Protein AF-A0A1X7SVY3-F1 (afdb_monomer_lite)

Foldseek 3Di:
DLLVLLVCCLPPPVVSNVVSLVVLLVCLVVPVVVCQVSLLVQLPDPDPSSNVSSVVSLVSSCVPPVVVNVVSNVVVVVVVCVVADLVNLVVVLVVVLCCCCVPVVNNVVSCVSCVVSVVVPVVPDDDPSRVVVND

Organism: Amphimedon queenslandica (NCBI:txid400682)

Radius of gyration: 19.11 Å; chains: 1; bounding box: 43×33×43 Å

Structure (mmCIF, N/CA/C/O backbone):
data_AF-A0A1X7SVY3-F1
#
_entry.id   AF-A0A1X7SVY3-F1
#
loop_
_atom_site.group_PDB
_atom_site.id
_atom_site.type_symbol
_atom_site.label_atom_id
_atom_site.label_alt_id
_atom_site.label_comp_id
_atom_site.label_asym_id
_atom_site.label_entity_id
_atom_site.label_seq_id
_atom_site.pdbx_PDB_ins_code
_atom_site.Cartn_x
_atom_site.Cartn_y
_atom_site.Cartn_z
_atom_site.occupancy
_atom_site.B_iso_or_equiv
_atom_site.auth_seq_id
_atom_site.auth_comp_id
_atom_site.auth_asym_id
_atom_site.auth_atom_id
_atom_site.pdbx_PDB_model_num
ATOM 1 N N . VAL A 1 1 ? -18.417 7.840 4.989 1.00 89.75 1 VAL A N 1
ATOM 2 C CA . VAL A 1 1 ? -17.518 8.374 6.042 1.00 89.75 1 VAL A CA 1
ATOM 3 C C . VAL A 1 1 ? -16.290 7.501 6.315 1.00 89.75 1 VAL A C 1
ATOM 5 O O . VAL A 1 1 ? -15.288 8.034 6.771 1.00 89.75 1 VAL A O 1
ATOM 8 N N . ILE A 1 2 ? -16.313 6.195 6.000 1.00 94.50 2 ILE A N 1
ATOM 9 C CA . ILE A 1 2 ? -15.132 5.312 6.113 1.00 94.50 2 ILE A CA 1
ATOM 10 C C . ILE A 1 2 ? -13.890 5.879 5.395 1.00 94.50 2 ILE A C 1
ATOM 12 O O . ILE A 1 2 ? -12.840 5.932 6.034 1.00 94.50 2 ILE A O 1
ATOM 16 N N . PRO A 1 3 ? -13.973 6.395 4.146 1.00 95.19 3 PRO A N 1
ATOM 17 C CA . PRO A 1 3 ? -12.802 6.975 3.481 1.00 95.19 3 PRO A CA 1
ATOM 18 C C . PRO A 1 3 ? -12.150 8.112 4.279 1.00 95.19 3 PRO A C 1
ATOM 20 O O . PRO A 1 3 ? -10.928 8.203 4.356 1.00 95.19 3 PRO A O 1
ATOM 23 N N . GLN A 1 4 ? -12.959 8.953 4.928 1.00 95.75 4 GLN A N 1
ATOM 24 C CA . GLN A 1 4 ? -12.491 10.074 5.741 1.00 95.75 4 GLN A CA 1
ATOM 25 C C . GLN A 1 4 ? -11.786 9.612 7.027 1.00 95.75 4 GLN A C 1
ATOM 27 O O . GLN A 1 4 ? -10.807 10.234 7.434 1.00 95.75 4 GLN A O 1
ATOM 32 N N . LEU A 1 5 ? -12.249 8.521 7.647 1.00 96.62 5 LEU A N 1
ATOM 33 C CA . LEU A 1 5 ? -11.591 7.916 8.812 1.00 96.62 5 LEU A CA 1
ATOM 34 C C . LEU A 1 5 ? -10.250 7.284 8.420 1.00 96.62 5 LEU A C 1
ATOM 36 O O . LEU A 1 5 ? -9.228 7.557 9.044 1.00 96.62 5 LEU A O 1
ATOM 40 N N . ILE A 1 6 ? -10.233 6.515 7.329 1.00 96.50 6 ILE A N 1
ATOM 41 C CA . ILE A 1 6 ? -9.024 5.874 6.796 1.00 96.50 6 ILE A CA 1
ATOM 42 C C . ILE A 1 6 ? -7.987 6.919 6.360 1.00 96.50 6 ILE A C 1
ATOM 44 O O . ILE A 1 6 ? -6.787 6.719 6.539 1.00 96.50 6 ILE A O 1
ATOM 48 N N . ALA A 1 7 ? -8.407 8.075 5.842 1.00 95.62 7 ALA A N 1
ATOM 49 C CA . ALA A 1 7 ? -7.508 9.190 5.527 1.00 95.62 7 ALA A CA 1
ATOM 50 C C . ALA A 1 7 ? -6.823 9.807 6.764 1.00 95.62 7 ALA A C 1
ATOM 52 O O . ALA A 1 7 ? -5.873 10.569 6.624 1.00 95.62 7 ALA A O 1
ATOM 53 N N . ARG A 1 8 ? -7.307 9.509 7.975 1.00 96.06 8 ARG A N 1
ATOM 54 C CA . ARG A 1 8 ? -6.783 10.028 9.247 1.00 96.06 8 ARG A CA 1
ATOM 55 C C . ARG A 1 8 ? -6.206 8.934 10.152 1.00 96.06 8 ARG A C 1
ATOM 57 O O . ARG A 1 8 ? -5.879 9.224 11.301 1.00 96.06 8 ARG A O 1
ATOM 64 N N . ILE A 1 9 ? -6.063 7.710 9.642 1.00 96.31 9 ILE A N 1
ATOM 65 C CA . ILE A 1 9 ? -5.568 6.544 10.389 1.00 96.31 9 ILE A CA 1
ATOM 66 C C . 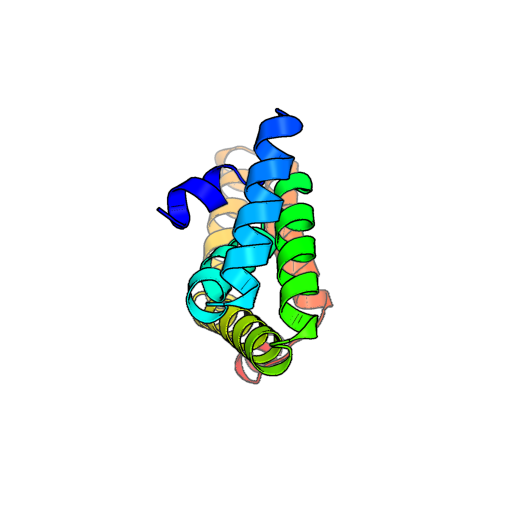ILE A 1 9 ? -4.148 6.748 10.945 1.00 96.31 9 ILE A C 1
ATOM 68 O O . ILE A 1 9 ? -3.800 6.200 11.984 1.00 96.31 9 ILE A O 1
ATOM 72 N N . ASP A 1 10 ? -3.357 7.595 10.291 1.00 96.31 10 ASP A N 1
ATOM 73 C CA . ASP A 1 10 ? -1.990 7.984 10.632 1.00 96.31 10 ASP A CA 1
ATOM 74 C C . ASP A 1 10 ? -1.909 9.396 11.236 1.00 96.31 10 ASP A C 1
ATOM 76 O O . ASP A 1 10 ? -0.899 10.089 11.119 1.00 96.31 10 ASP A O 1
ATOM 80 N N . SER A 1 11 ? -2.983 9.859 11.889 1.00 96.19 11 SER A N 1
ATOM 81 C CA . SER A 1 11 ? -2.996 11.177 12.528 1.00 96.19 11 SER A CA 1
ATOM 82 C C . SER A 1 11 ? -1.851 11.329 13.546 1.00 96.19 11 SER A C 1
ATOM 84 O O . SER A 1 11 ? -1.728 10.499 14.450 1.00 96.19 11 SER A O 1
ATOM 86 N N . PRO A 1 12 ? -1.075 12.434 13.511 1.00 95.44 12 PRO A N 1
ATOM 87 C CA . PRO A 1 12 ? -0.021 12.687 14.499 1.00 95.44 12 PRO A CA 1
ATOM 88 C C . PRO A 1 12 ? -0.586 13.003 15.895 1.00 95.44 12 PRO A C 1
ATOM 90 O O . PRO A 1 12 ? 0.128 12.973 16.898 1.00 95.44 12 PRO A O 1
ATOM 93 N N . ARG A 1 13 ? -1.886 13.317 15.989 1.00 96.88 13 ARG A N 1
ATOM 94 C CA . ARG A 1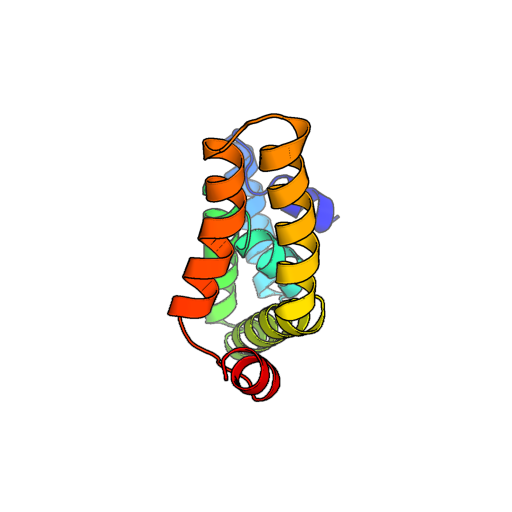 13 ? -2.567 13.589 17.258 1.00 96.88 13 ARG A CA 1
ATOM 95 C C . ARG A 1 13 ? -2.974 12.268 17.904 1.00 96.88 13 ARG A C 1
ATOM 97 O O . ARG A 1 13 ? -3.984 11.682 17.524 1.00 96.88 13 ARG A O 1
ATOM 104 N N . ARG A 1 14 ? -2.232 11.840 18.931 1.00 94.25 14 ARG A N 1
ATOM 105 C CA . ARG A 1 14 ? -2.416 10.537 19.604 1.00 94.25 14 ARG A CA 1
ATOM 106 C C . ARG A 1 14 ? -3.856 10.241 20.030 1.00 94.25 14 ARG A C 1
ATOM 108 O O . ARG A 1 14 ? -4.337 9.149 19.770 1.00 94.25 14 ARG A O 1
ATOM 115 N N . LEU A 1 15 ? -4.555 11.205 20.637 1.00 96.25 15 LEU A N 1
ATOM 116 C CA . LEU A 1 15 ? -5.950 11.016 21.066 1.00 96.25 15 LEU A CA 1
ATOM 117 C C . LEU A 1 15 ? -6.900 10.775 19.885 1.00 96.25 15 LEU A C 1
ATOM 119 O O . LEU A 1 15 ? -7.787 9.934 19.972 1.00 96.25 15 LEU A O 1
ATOM 123 N N . VAL A 1 16 ? -6.688 11.486 18.774 1.00 96.12 16 VAL A N 1
ATOM 124 C CA . VAL A 1 16 ? -7.491 11.327 17.554 1.00 96.12 16 VAL A CA 1
ATOM 125 C C . VAL A 1 16 ? -7.203 9.976 16.910 1.00 96.12 16 VAL A C 1
ATOM 127 O O . VAL A 1 16 ? -8.133 9.251 16.587 1.00 96.12 16 VAL A O 1
ATOM 130 N N . SER A 1 17 ? -5.922 9.629 16.764 1.00 94.88 17 SER A N 1
ATOM 131 C CA . SER A 1 17 ? -5.494 8.348 16.197 1.00 94.88 17 SER A CA 1
ATOM 132 C C . SER A 1 17 ? -6.058 7.167 16.993 1.00 94.88 17 SER A C 1
ATOM 134 O O . SER A 1 17 ? -6.711 6.303 16.419 1.00 94.88 17 SER A O 1
ATOM 136 N N . LYS A 1 18 ? -5.946 7.208 18.329 1.00 96.62 18 LYS A N 1
ATOM 137 C CA . LYS A 1 18 ? -6.499 6.184 19.223 1.00 96.62 18 LYS A CA 1
ATOM 138 C C . LYS A 1 18 ? -8.006 5.994 19.027 1.00 96.62 18 LYS A C 1
ATOM 140 O O . LYS A 1 18 ? -8.446 4.870 18.819 1.00 96.62 18 LYS A O 1
ATOM 145 N N . LEU A 1 19 ? -8.782 7.082 19.029 1.00 97.62 19 LEU A N 1
ATOM 146 C CA . LEU A 1 19 ? -10.234 7.007 18.836 1.00 97.62 19 LEU A CA 1
ATOM 147 C C . LEU A 1 19 ? -10.606 6.470 17.445 1.00 97.62 19 LEU A C 1
ATOM 149 O O . LEU A 1 19 ? -11.559 5.708 17.310 1.00 97.62 19 LEU A O 1
ATOM 153 N N . ILE A 1 20 ? -9.854 6.848 16.406 1.00 97.62 20 ILE A N 1
ATOM 154 C CA . ILE A 1 20 ? -10.055 6.324 15.049 1.00 97.62 20 ILE A CA 1
ATOM 155 C C . ILE A 1 20 ? -9.773 4.822 15.009 1.00 97.62 20 ILE A C 1
ATOM 157 O O . ILE A 1 20 ? -10.554 4.083 14.417 1.00 97.62 20 ILE A O 1
ATOM 161 N N . HIS A 1 21 ? -8.683 4.361 15.625 1.00 97.62 21 HIS A N 1
ATOM 162 C CA . HIS A 1 21 ? -8.334 2.939 15.662 1.00 97.62 21 HIS A CA 1
ATOM 163 C C . HIS A 1 21 ? -9.373 2.121 16.427 1.00 97.62 21 HIS A C 1
ATOM 165 O O . HIS A 1 21 ? -9.778 1.068 15.942 1.00 97.62 21 HIS A O 1
ATOM 171 N N . GLU A 1 22 ? -9.844 2.618 17.572 1.00 97.38 22 GLU A N 1
ATOM 172 C CA . GLU A 1 22 ? -10.920 1.992 18.351 1.00 97.38 22 GLU A CA 1
ATOM 173 C C . GLU A 1 22 ? -12.211 1.891 17.530 1.00 97.38 22 GLU A C 1
ATOM 175 O O . GLU A 1 22 ? -12.773 0.805 17.401 1.00 97.38 22 GLU A O 1
ATOM 180 N N . LEU A 1 23 ? -12.633 2.990 16.894 1.00 97.31 23 LEU A N 1
ATOM 181 C CA . LEU A 1 23 ? -13.833 3.014 16.057 1.00 97.31 23 LEU A CA 1
ATOM 182 C C . LEU A 1 23 ? -13.719 2.073 14.852 1.00 97.31 23 LEU A C 1
ATOM 184 O O . LEU A 1 23 ? -14.654 1.339 14.553 1.00 97.31 23 LEU A O 1
ATOM 188 N N . LEU A 1 24 ? -12.587 2.083 14.143 1.00 97.56 24 LEU A N 1
ATOM 189 C CA . LEU A 1 24 ? -12.372 1.193 13.000 1.00 97.56 24 LEU A CA 1
ATOM 190 C C . LEU A 1 24 ? -12.301 -0.275 13.431 1.00 97.56 24 LEU A C 1
ATOM 192 O O . LEU A 1 24 ? -12.801 -1.132 12.712 1.00 97.56 24 LEU A O 1
ATOM 196 N N . THR A 1 25 ? -11.735 -0.571 14.600 1.00 96.94 25 THR A N 1
ATOM 197 C CA . THR A 1 25 ? -11.727 -1.937 15.143 1.00 96.94 25 THR A CA 1
ATOM 198 C C . THR A 1 25 ? -13.152 -2.402 15.455 1.00 96.94 25 THR A C 1
ATOM 200 O O . THR A 1 25 ? -13.529 -3.510 15.081 1.00 96.94 25 THR A O 1
ATOM 203 N N . ASP A 1 26 ? -13.978 -1.547 16.064 1.00 96.75 26 ASP A N 1
ATOM 204 C CA . ASP A 1 26 ? -15.373 -1.877 16.380 1.00 96.75 26 ASP A CA 1
ATOM 205 C C . ASP A 1 26 ? -16.253 -2.026 15.126 1.00 96.75 26 ASP A C 1
ATOM 207 O O . ASP A 1 26 ? -17.027 -2.980 15.000 1.00 96.75 26 ASP A O 1
ATOM 211 N N . VAL A 1 27 ? -16.075 -1.147 14.133 1.00 96.88 27 VAL A N 1
ATOM 212 C CA . VAL A 1 27 ? -16.717 -1.292 12.817 1.00 96.88 27 VAL A CA 1
ATOM 213 C C . VAL A 1 27 ? -16.243 -2.569 12.125 1.00 96.88 27 VAL A C 1
ATOM 215 O O . VAL A 1 27 ? -17.058 -3.263 11.526 1.00 96.88 27 VAL A O 1
ATOM 218 N N . GLY A 1 28 ? -14.958 -2.916 12.227 1.00 96.38 28 GLY A N 1
ATOM 219 C CA . GLY A 1 28 ? -14.398 -4.146 11.664 1.00 96.38 28 GLY A CA 1
ATOM 220 C C . GLY A 1 28 ? -15.016 -5.402 12.266 1.00 96.38 28 GLY A C 1
ATOM 221 O O . GLY A 1 28 ? -15.289 -6.349 11.532 1.00 96.38 28 GLY A O 1
ATOM 222 N N . ARG A 1 29 ? -15.327 -5.382 13.566 1.00 95.44 29 ARG A N 1
ATOM 223 C CA . ARG A 1 29 ? -16.002 -6.486 14.259 1.00 95.44 29 ARG A CA 1
ATOM 224 C C . ARG A 1 29 ? -17.412 -6.750 13.731 1.00 95.44 29 ARG A C 1
ATOM 226 O O . ARG A 1 29 ? -17.789 -7.906 13.570 1.00 95.44 29 ARG A O 1
ATOM 233 N N . HIS A 1 30 ? -18.185 -5.701 13.454 1.00 95.94 30 HIS A N 1
ATOM 234 C CA . HIS A 1 30 ? -19.589 -5.836 13.040 1.00 95.94 30 HIS A CA 1
ATOM 235 C C . HIS A 1 30 ? -19.782 -5.861 11.515 1.00 95.94 30 HIS A C 1
ATOM 237 O O . HIS A 1 30 ? -20.703 -6.501 11.010 1.00 95.94 30 HIS A O 1
ATOM 243 N N . HIS A 1 31 ? -18.921 -5.165 10.772 1.00 96.56 31 HIS A N 1
ATOM 244 C CA . HIS A 1 31 ? -19.035 -4.939 9.329 1.00 96.56 31 HIS A CA 1
ATOM 245 C C . HIS A 1 31 ? -17.670 -5.055 8.619 1.00 96.56 31 HIS A C 1
ATOM 247 O O . HIS A 1 31 ? -17.222 -4.101 7.970 1.00 96.56 31 HIS A O 1
ATOM 253 N N . PRO A 1 32 ? -16.993 -6.216 8.689 1.00 96.62 32 PRO A N 1
ATOM 254 C CA . PRO A 1 32 ? -15.637 -6.377 8.161 1.00 96.62 32 PRO A CA 1
ATOM 255 C C . PRO A 1 32 ? -15.544 -6.118 6.646 1.00 96.62 32 PRO A C 1
ATOM 257 O O . PRO A 1 32 ? -14.563 -5.548 6.168 1.00 96.62 32 PRO A O 1
ATOM 260 N N . GLN A 1 33 ? -16.590 -6.441 5.876 1.00 95.69 33 GLN A N 1
ATOM 261 C CA . GLN A 1 33 ? -16.644 -6.203 4.427 1.00 95.69 33 GLN A CA 1
ATOM 262 C C . GLN A 1 33 ? -16.577 -4.711 4.064 1.00 95.69 33 GLN A C 1
ATOM 264 O O . GLN A 1 33 ? -16.109 -4.362 2.983 1.00 95.69 33 GLN A O 1
ATOM 269 N N . ALA A 1 34 ? -17.023 -3.817 4.954 1.00 95.75 34 ALA A N 1
ATOM 270 C CA . ALA A 1 34 ? -16.981 -2.376 4.713 1.00 95.75 34 ALA A CA 1
ATOM 271 C C . ALA A 1 34 ? -15.565 -1.794 4.873 1.00 95.75 34 ALA A C 1
ATOM 273 O O . ALA A 1 34 ? -15.264 -0.739 4.310 1.00 95.75 34 ALA A O 1
ATOM 274 N N . LEU A 1 35 ? -14.701 -2.468 5.641 1.00 96.94 35 LEU A N 1
ATOM 275 C CA . LEU A 1 35 ? -13.342 -2.011 5.929 1.00 96.94 35 LEU A CA 1
ATOM 276 C C . LEU A 1 35 ? -12.258 -2.745 5.155 1.00 96.94 35 LEU A C 1
ATOM 278 O O . LEU A 1 35 ? -11.165 -2.197 5.026 1.00 96.94 35 LEU A O 1
ATOM 282 N N . ILE A 1 36 ? -12.545 -3.936 4.627 1.00 95.88 36 ILE A N 1
ATOM 283 C CA . ILE A 1 36 ? -11.509 -4.798 4.067 1.00 95.88 36 ILE A CA 1
ATOM 284 C C . ILE A 1 36 ? -10.696 -4.108 2.965 1.00 95.88 36 ILE A C 1
ATOM 286 O O . ILE A 1 36 ? -9.491 -3.952 3.118 1.00 95.88 36 ILE A O 1
ATOM 290 N N . TYR A 1 37 ? -11.334 -3.574 1.920 1.00 94.69 37 TYR A N 1
ATOM 291 C CA . TYR A 1 37 ? -10.603 -2.936 0.819 1.00 94.69 37 TYR A CA 1
ATOM 292 C C . TYR A 1 37 ? -9.896 -1.630 1.218 1.00 94.69 37 TYR A C 1
ATOM 294 O O . TYR A 1 37 ? -8.709 -1.493 0.912 1.00 94.69 37 TYR A O 1
ATOM 302 N N . PRO A 1 38 ? -10.540 -0.676 1.926 1.00 96.00 38 PRO A N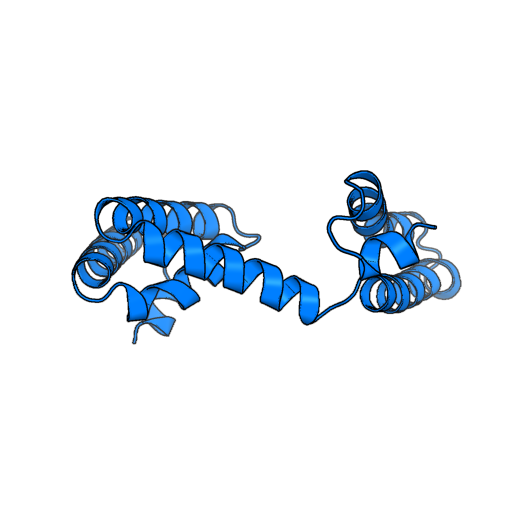 1
ATOM 303 C CA . PRO A 1 38 ? -9.844 0.524 2.388 1.00 96.00 38 PRO A CA 1
ATOM 304 C C . PRO A 1 38 ? -8.629 0.231 3.280 1.00 96.00 38 PRO A C 1
ATOM 306 O O . PRO A 1 38 ? -7.627 0.943 3.189 1.00 96.00 38 PRO A O 1
ATOM 309 N N . LEU A 1 39 ? -8.701 -0.803 4.127 1.00 96.56 39 LEU A N 1
ATOM 310 C CA . LEU A 1 39 ? -7.591 -1.206 4.989 1.00 96.56 39 LEU A CA 1
ATOM 311 C C . LEU A 1 39 ? -6.490 -1.934 4.217 1.00 96.56 39 LEU A C 1
ATOM 313 O O . LEU A 1 39 ? -5.326 -1.607 4.419 1.00 96.56 39 LEU A O 1
ATOM 317 N N . THR A 1 40 ? -6.821 -2.853 3.304 1.00 95.12 40 THR A N 1
ATOM 318 C CA . THR A 1 40 ? -5.815 -3.547 2.479 1.00 95.12 40 THR A CA 1
ATOM 319 C C . THR A 1 40 ? -5.008 -2.560 1.634 1.00 95.12 40 THR A C 1
ATOM 321 O O . THR A 1 40 ? -3.789 -2.684 1.544 1.00 95.12 40 THR A O 1
ATOM 324 N N . VAL A 1 41 ? -5.648 -1.517 1.093 1.00 93.31 41 VAL A N 1
ATOM 325 C CA . VAL A 1 41 ? -4.942 -0.430 0.393 1.00 93.31 41 VAL A CA 1
ATOM 326 C C . VAL A 1 41 ? -4.053 0.365 1.353 1.00 93.31 41 VAL A C 1
ATOM 328 O O . VAL A 1 41 ? -2.899 0.654 1.038 1.00 93.31 41 VAL A O 1
ATOM 331 N N . ALA A 1 42 ? -4.551 0.709 2.545 1.00 95.31 42 ALA A N 1
ATOM 332 C CA . ALA A 1 42 ? -3.760 1.433 3.541 1.00 95.31 42 ALA A CA 1
ATOM 333 C C . ALA A 1 42 ? -2.548 0.625 4.050 1.00 95.31 42 ALA A C 1
ATOM 335 O O . ALA A 1 42 ? -1.497 1.215 4.293 1.00 95.31 42 ALA A O 1
ATOM 336 N N . ALA A 1 43 ? -2.656 -0.703 4.132 1.00 95.25 43 ALA A N 1
ATOM 337 C CA . ALA A 1 43 ? -1.577 -1.618 4.511 1.00 95.25 43 ALA A CA 1
ATOM 338 C C . ALA A 1 43 ? -0.436 -1.698 3.474 1.00 95.25 43 ALA A C 1
ATOM 340 O O . ALA A 1 43 ? 0.676 -2.106 3.792 1.00 95.25 43 ALA A O 1
ATOM 341 N N . LYS A 1 44 ? -0.654 -1.256 2.229 1.00 91.50 44 LYS A N 1
ATOM 342 C CA . LYS A 1 44 ? 0.403 -1.158 1.200 1.00 91.50 44 LYS A CA 1
ATOM 343 C C . LYS A 1 44 ? 1.019 0.246 1.097 1.00 91.50 44 LYS A C 1
ATOM 345 O O . LYS A 1 44 ? 1.760 0.541 0.164 1.00 91.50 44 LYS A O 1
ATOM 350 N N . SER A 1 45 ? 0.720 1.125 2.052 1.00 94.31 45 SER A N 1
ATOM 351 C CA . SER A 1 45 ? 1.244 2.492 2.107 1.00 94.31 45 SER A CA 1
ATOM 352 C C . SER A 1 45 ? 2.770 2.549 2.277 1.00 94.31 45 SER A C 1
ATOM 354 O O . SER A 1 45 ? 3.356 1.780 3.038 1.00 94.31 45 SER A O 1
ATOM 356 N N . GLN A 1 46 ? 3.397 3.555 1.654 1.00 93.31 46 GLN A N 1
ATOM 357 C CA . GLN A 1 46 ? 4.806 3.917 1.882 1.00 93.31 46 GLN A CA 1
ATOM 358 C C . GLN A 1 46 ? 5.041 4.563 3.260 1.00 93.31 46 GLN A C 1
ATOM 360 O O . GLN A 1 46 ? 6.122 4.450 3.832 1.00 93.31 46 GLN A O 1
ATOM 365 N N . SER A 1 47 ? 4.023 5.224 3.826 1.00 96.31 47 SER A N 1
ATOM 366 C CA . SER A 1 47 ? 4.055 5.700 5.216 1.00 96.31 47 SER A CA 1
ATOM 367 C C . SER A 1 47 ? 3.989 4.511 6.174 1.00 96.31 47 SER A C 1
ATOM 369 O O . SER A 1 47 ? 2.982 3.798 6.195 1.00 96.31 47 SER A O 1
ATOM 371 N N . THR A 1 48 ? 5.045 4.333 6.975 1.00 96.44 48 THR A N 1
ATOM 372 C CA . THR A 1 48 ? 5.166 3.277 7.994 1.00 96.44 48 THR A CA 1
ATOM 373 C C . THR A 1 48 ? 4.041 3.371 9.019 1.00 96.44 48 THR A C 1
ATOM 375 O O . THR A 1 48 ? 3.331 2.402 9.228 1.00 96.44 48 THR A O 1
ATOM 378 N N . VAL A 1 49 ? 3.780 4.567 9.556 1.00 96.12 49 VAL A N 1
ATOM 379 C CA . VAL A 1 49 ? 2.715 4.811 10.546 1.00 96.12 49 VAL A CA 1
ATOM 380 C C . VAL A 1 49 ? 1.343 4.398 10.010 1.00 96.12 49 VAL A C 1
ATOM 382 O O . VAL A 1 49 ? 0.540 3.804 10.727 1.00 96.12 49 VAL A O 1
ATOM 385 N N . ARG A 1 50 ? 1.071 4.704 8.738 1.00 97.56 50 ARG A N 1
ATOM 386 C CA . ARG A 1 50 ? -0.191 4.359 8.078 1.00 97.56 50 ARG A CA 1
ATOM 387 C C . ARG A 1 50 ? -0.330 2.859 7.859 1.00 97.56 50 ARG A C 1
ATOM 389 O O . ARG A 1 50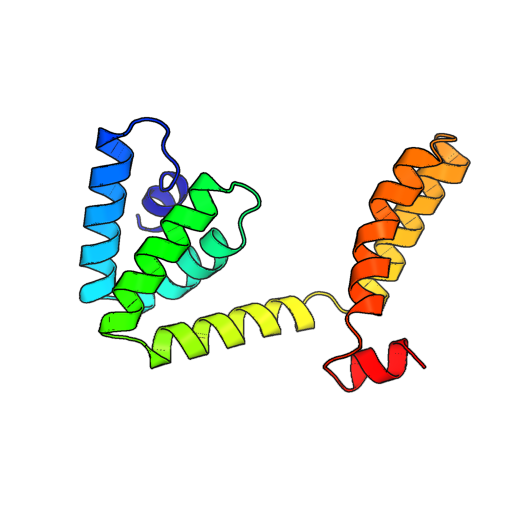 ? -1.401 2.317 8.123 1.00 97.56 50 ARG A O 1
ATOM 396 N N . ARG A 1 51 ? 0.742 2.220 7.387 1.00 97.38 51 ARG A N 1
ATOM 397 C CA . ARG A 1 51 ? 0.799 0.774 7.187 1.00 97.38 51 ARG A CA 1
ATOM 398 C C . ARG A 1 51 ? 0.605 0.038 8.507 1.00 97.38 51 ARG A C 1
ATOM 400 O O . ARG A 1 51 ? -0.319 -0.754 8.607 1.00 97.38 51 ARG A O 1
ATOM 407 N N . ASP A 1 52 ? 1.391 0.373 9.524 1.00 97.25 52 ASP A N 1
ATOM 408 C CA . ASP A 1 52 ? 1.375 -0.315 10.816 1.00 97.25 52 ASP A CA 1
ATOM 409 C C . ASP A 1 52 ? -0.002 -0.192 11.495 1.00 97.25 52 ASP A C 1
ATOM 411 O O . ASP A 1 52 ? -0.518 -1.157 12.058 1.00 97.25 52 ASP A O 1
ATOM 415 N N . ALA A 1 53 ? -0.652 0.974 11.387 1.00 97.12 53 ALA A N 1
ATOM 416 C CA . ALA A 1 53 ? -2.010 1.166 11.892 1.00 97.12 53 ALA A CA 1
ATOM 417 C C . ALA A 1 53 ? -3.056 0.335 11.125 1.00 97.12 53 ALA A C 1
ATOM 419 O O . ALA A 1 53 ? -3.962 -0.234 11.736 1.00 97.12 53 ALA A O 1
ATOM 420 N N . ALA A 1 54 ? -2.944 0.259 9.796 1.00 97.25 54 ALA A N 1
ATOM 421 C CA . ALA A 1 54 ? -3.835 -0.561 8.980 1.00 97.25 54 ALA A CA 1
ATOM 422 C C . ALA A 1 54 ? -3.634 -2.058 9.259 1.00 97.25 54 ALA A C 1
ATOM 424 O O . ALA A 1 54 ? -4.618 -2.771 9.453 1.00 97.25 54 ALA A O 1
ATOM 425 N N . ASP A 1 55 ? -2.383 -2.510 9.356 1.00 96.81 55 ASP A N 1
ATOM 426 C CA . ASP A 1 55 ? -2.019 -3.892 9.675 1.00 96.81 55 ASP A CA 1
ATOM 427 C C . ASP A 1 55 ? -2.506 -4.301 11.066 1.00 96.81 55 ASP A C 1
ATOM 429 O O . ASP A 1 55 ? -3.034 -5.400 11.229 1.00 96.81 55 ASP A O 1
ATOM 433 N N . MET A 1 56 ? -2.416 -3.409 12.057 1.00 97.00 56 MET A N 1
ATOM 434 C CA . MET A 1 56 ? -2.969 -3.641 13.393 1.00 97.00 56 MET A CA 1
ATOM 435 C C . MET A 1 56 ? -4.483 -3.897 13.341 1.00 97.00 56 MET A C 1
ATOM 437 O O . MET A 1 56 ? -4.969 -4.869 13.918 1.00 97.00 56 MET A O 1
ATOM 441 N N . ILE A 1 57 ? -5.242 -3.058 12.629 1.00 96.75 57 ILE A N 1
ATOM 442 C CA . ILE A 1 57 ? -6.703 -3.209 12.532 1.00 96.75 57 ILE A CA 1
ATOM 443 C C . ILE A 1 57 ? -7.067 -4.459 11.717 1.00 96.75 57 ILE A C 1
ATOM 445 O O . ILE A 1 57 ? -7.970 -5.198 12.107 1.00 96.75 57 ILE A O 1
ATOM 449 N N . LEU A 1 58 ? -6.348 -4.744 10.624 1.00 96.81 58 LEU A N 1
ATOM 450 C CA . LEU A 1 58 ? -6.507 -5.988 9.865 1.00 96.81 58 LEU A CA 1
ATOM 451 C C . LEU A 1 58 ? -6.207 -7.218 10.731 1.00 96.81 58 LEU A C 1
ATOM 453 O O . LEU A 1 58 ? -6.914 -8.216 10.619 1.00 96.81 58 LEU A O 1
ATOM 457 N N . SER A 1 59 ? -5.199 -7.150 11.604 1.00 96.19 59 SER A N 1
ATOM 458 C CA . SER A 1 59 ? -4.864 -8.225 12.541 1.00 96.19 59 SER A CA 1
ATOM 459 C C . SER A 1 59 ? -5.990 -8.472 13.541 1.00 96.19 59 SER A C 1
ATOM 461 O O . SER A 1 59 ? -6.387 -9.619 13.712 1.00 96.19 59 SER A O 1
ATOM 463 N N . ASN A 1 60 ? -6.568 -7.419 14.126 1.00 95.75 60 ASN A N 1
ATOM 464 C CA . ASN A 1 60 ? -7.744 -7.553 14.994 1.00 95.75 60 ASN A CA 1
ATOM 465 C C . ASN A 1 60 ? -8.926 -8.175 14.235 1.00 95.75 60 ASN A C 1
ATOM 467 O O . ASN A 1 60 ? -9.627 -9.041 14.748 1.00 95.75 60 ASN A O 1
ATOM 471 N N . MET A 1 61 ? -9.121 -7.779 12.974 1.00 96.44 61 MET A N 1
ATOM 472 C CA . MET A 1 61 ? -10.197 -8.305 12.137 1.00 96.44 61 MET A CA 1
ATOM 473 C C . MET A 1 61 ? -10.004 -9.786 11.770 1.00 96.44 61 MET A C 1
ATOM 475 O O . MET A 1 61 ? -10.984 -10.505 11.566 1.00 96.44 61 MET A O 1
ATOM 479 N N . ARG A 1 62 ? -8.757 -10.277 11.713 1.00 96.50 62 ARG A N 1
ATOM 480 C CA . ARG A 1 62 ? -8.454 -11.700 11.476 1.00 96.50 62 ARG A CA 1
ATOM 481 C C . ARG A 1 62 ? -8.920 -12.606 12.612 1.00 96.50 62 ARG A C 1
ATOM 483 O O . ARG A 1 62 ? -9.182 -13.770 12.337 1.00 96.50 62 ARG A O 1
ATOM 490 N N . GLU A 1 63 ? -9.059 -12.101 13.838 1.00 95.75 63 GLU A N 1
ATOM 491 C CA . GLU A 1 63 ? -9.501 -12.910 14.986 1.00 95.75 63 GLU A CA 1
ATOM 492 C C . GLU A 1 63 ? -10.915 -13.477 14.802 1.00 95.75 63 GLU A C 1
ATOM 494 O O . GLU A 1 63 ? -11.231 -14.536 15.337 1.00 95.75 63 GLU A O 1
ATOM 499 N N . HIS A 1 64 ? -11.764 -12.787 14.037 1.00 95.12 64 HIS A N 1
ATOM 500 C CA . HIS A 1 64 ? -13.156 -13.181 13.812 1.00 95.12 64 HIS A CA 1
ATOM 501 C C . HIS A 1 64 ? -13.529 -13.342 12.329 1.00 95.12 64 HIS A C 1
ATOM 503 O O . HIS A 1 64 ? -14.551 -13.951 12.025 1.00 95.12 64 HIS A O 1
ATOM 509 N N . SER A 1 65 ? -12.722 -12.813 11.403 1.00 96.25 65 SER A N 1
ATOM 510 C CA . SER A 1 65 ? -12.978 -12.839 9.955 1.00 96.25 65 SER A CA 1
ATOM 511 C C . SER A 1 65 ? -11.741 -13.267 9.151 1.00 96.25 65 SER A C 1
ATOM 513 O O . SER A 1 65 ? -11.481 -12.707 8.084 1.00 96.25 65 SER A O 1
ATOM 515 N N . SER A 1 66 ? -10.965 -14.236 9.655 1.00 96.44 66 SER A N 1
ATOM 516 C CA . SER A 1 66 ? -9.695 -14.705 9.064 1.00 96.44 66 SER A CA 1
ATOM 517 C C . SER A 1 66 ? -9.773 -14.944 7.558 1.00 96.44 66 SER A C 1
ATOM 519 O O . SER A 1 66 ? -8.973 -14.387 6.805 1.00 96.44 66 SER A O 1
ATOM 521 N N . ASP A 1 67 ? -10.766 -15.716 7.122 1.00 97.25 67 ASP A N 1
ATOM 522 C CA . ASP A 1 67 ? -10.889 -16.176 5.740 1.00 97.25 67 ASP A CA 1
ATOM 523 C C . ASP A 1 67 ? -11.175 -15.004 4.804 1.00 97.25 67 ASP A C 1
ATOM 525 O O . ASP A 1 67 ? -10.546 -14.873 3.756 1.00 97.25 67 ASP A O 1
ATOM 529 N N . LEU A 1 68 ? -12.057 -14.091 5.225 1.00 96.50 68 LEU A N 1
ATOM 530 C CA . LEU A 1 68 ? -12.350 -12.862 4.491 1.00 96.50 68 LEU A CA 1
ATOM 531 C C . LEU A 1 68 ? -11.094 -11.998 4.342 1.00 96.50 68 LEU A C 1
ATOM 533 O O . LEU A 1 68 ? -10.835 -11.483 3.256 1.00 96.50 68 LEU A O 1
ATOM 537 N N . VAL A 1 69 ? -10.309 -11.841 5.416 1.00 96.12 69 VAL A N 1
ATOM 538 C CA . VAL A 1 69 ? -9.072 -11.054 5.349 1.00 96.12 69 VAL A CA 1
ATOM 539 C C . VAL A 1 69 ? -8.070 -11.702 4.402 1.00 96.12 69 VAL A C 1
ATOM 541 O O . VAL A 1 69 ? -7.509 -11.017 3.551 1.00 96.12 69 VAL A O 1
ATOM 544 N N . GLN A 1 70 ? -7.853 -13.011 4.521 1.00 95.44 70 GLN A N 1
ATOM 545 C CA . GLN A 1 70 ? -6.906 -13.734 3.679 1.00 95.44 70 GLN A CA 1
ATOM 546 C C . GLN A 1 70 ? -7.302 -13.675 2.200 1.00 95.44 70 GLN A C 1
ATOM 548 O O . GLN A 1 70 ? -6.472 -13.345 1.354 1.00 95.44 70 GLN A O 1
ATOM 553 N N . GLN A 1 71 ? -8.572 -13.942 1.893 1.00 95.75 71 GLN A N 1
ATOM 554 C CA . GLN A 1 71 ? -9.090 -13.898 0.528 1.00 95.75 71 GLN A CA 1
ATOM 555 C C . GLN A 1 71 ? -8.964 -12.501 -0.072 1.00 95.75 71 GLN A C 1
ATOM 557 O O . GLN A 1 71 ? -8.495 -12.358 -1.197 1.00 95.75 71 GLN A O 1
ATOM 562 N N . ALA A 1 72 ? -9.336 -11.459 0.671 1.00 93.56 72 ALA A N 1
ATOM 563 C CA . ALA A 1 72 ? -9.284 -10.102 0.150 1.00 93.56 72 ALA A CA 1
ATOM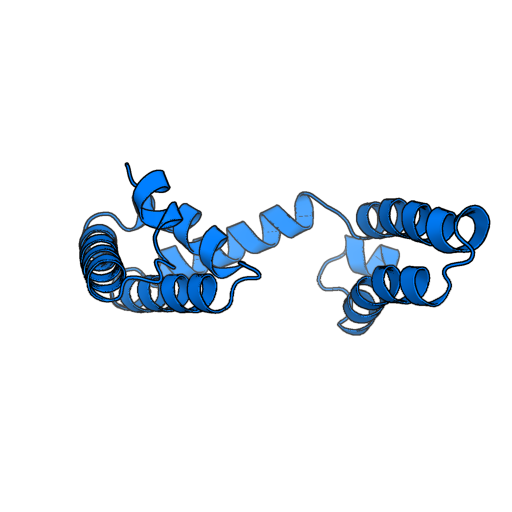 564 C C . ALA A 1 72 ? -7.853 -9.583 -0.037 1.00 93.56 72 ALA A C 1
ATOM 566 O O . ALA A 1 72 ? -7.604 -8.852 -0.994 1.00 93.56 72 ALA A O 1
ATOM 567 N N . VAL A 1 73 ? -6.912 -9.967 0.834 1.00 92.25 73 VAL A N 1
ATOM 568 C CA . VAL A 1 73 ? -5.487 -9.650 0.645 1.00 92.25 73 VAL A CA 1
ATOM 569 C C . VAL A 1 73 ? -4.966 -10.310 -0.629 1.00 92.25 73 VAL A C 1
ATOM 571 O O . VAL A 1 73 ? -4.419 -9.605 -1.472 1.00 92.25 73 VAL A O 1
ATOM 574 N N . MET A 1 74 ? -5.217 -11.611 -0.815 1.00 94.94 74 MET A N 1
ATOM 575 C CA . MET A 1 74 ? -4.805 -12.333 -2.023 1.00 94.94 74 MET A CA 1
ATOM 576 C C . MET A 1 74 ? -5.409 -11.706 -3.286 1.00 94.94 74 MET A C 1
ATOM 578 O O . MET A 1 74 ? -4.687 -11.373 -4.221 1.00 94.94 74 MET A O 1
ATOM 582 N N . VAL A 1 75 ? -6.722 -11.452 -3.290 1.00 94.69 75 VAL A N 1
ATOM 583 C CA . VAL A 1 75 ? -7.400 -10.815 -4.428 1.00 94.69 75 VAL A CA 1
ATOM 584 C C . VAL A 1 75 ? -6.822 -9.428 -4.708 1.00 94.69 75 VAL A C 1
ATOM 586 O O . VAL A 1 75 ? -6.609 -9.082 -5.864 1.00 94.69 75 VAL A O 1
ATOM 589 N N . SER A 1 76 ? -6.548 -8.626 -3.678 1.00 91.81 76 SER A N 1
ATOM 590 C CA . SER A 1 76 ? -5.970 -7.293 -3.861 1.00 91.81 76 SER A CA 1
ATOM 591 C C . SER A 1 76 ? -4.574 -7.342 -4.477 1.00 91.81 76 SER A C 1
ATOM 593 O O . SER A 1 76 ? -4.262 -6.494 -5.308 1.00 91.81 76 SER A O 1
ATOM 595 N N . GLU A 1 77 ? -3.727 -8.281 -4.060 1.00 91.31 77 GLU A N 1
ATOM 596 C CA . GLU A 1 77 ? -2.369 -8.429 -4.595 1.00 91.31 77 GLU A CA 1
ATOM 597 C C . GLU A 1 77 ? -2.398 -8.869 -6.060 1.00 91.31 77 GLU A C 1
ATOM 599 O O . GLU A 1 77 ? -1.731 -8.266 -6.902 1.00 91.31 77 GLU A O 1
ATOM 604 N N . GLU A 1 78 ? -3.251 -9.836 -6.391 1.00 94.62 78 GLU A N 1
ATOM 605 C CA . GLU A 1 78 ? -3.365 -10.335 -7.759 1.00 94.62 78 GLU A CA 1
ATOM 606 C C . GLU A 1 78 ? -4.053 -9.337 -8.698 1.00 94.62 78 GLU A C 1
ATOM 608 O O . GLU A 1 78 ? -3.648 -9.201 -9.852 1.00 94.62 78 GLU A O 1
ATOM 613 N N . LEU A 1 79 ? -5.017 -8.546 -8.215 1.00 94.25 79 LEU A N 1
ATOM 614 C CA . LEU A 1 79 ? -5.579 -7.445 -9.004 1.00 94.25 79 LEU A CA 1
ATOM 615 C C . LEU A 1 79 ? -4.523 -6.385 -9.342 1.00 94.25 79 LEU A C 1
ATOM 617 O O . LEU A 1 79 ? -4.528 -5.869 -10.456 1.00 94.25 79 LEU A O 1
ATOM 621 N N . ILE A 1 80 ? -3.599 -6.085 -8.422 1.00 90.50 80 ILE A N 1
ATOM 622 C CA . ILE A 1 80 ? -2.477 -5.175 -8.700 1.00 90.50 80 ILE A CA 1
ATOM 623 C C . ILE A 1 80 ? -1.533 -5.793 -9.739 1.00 90.50 80 ILE A C 1
ATOM 625 O O . ILE A 1 80 ? -1.120 -5.101 -10.668 1.00 90.50 80 ILE A O 1
ATOM 629 N N . ARG A 1 81 ? -1.217 -7.090 -9.623 1.00 93.88 81 ARG A N 1
ATOM 630 C CA . ARG A 1 81 ? -0.348 -7.792 -10.581 1.00 93.88 81 ARG A CA 1
ATOM 631 C C . ARG A 1 81 ? -0.926 -7.791 -11.996 1.00 93.88 81 ARG A C 1
ATOM 633 O O . ARG A 1 81 ? -0.191 -7.563 -12.952 1.00 93.88 81 ARG A O 1
ATOM 640 N N . VAL A 1 82 ? -2.228 -8.040 -12.133 1.00 95.50 82 VAL A N 1
ATOM 641 C CA . VAL A 1 82 ? -2.909 -8.076 -13.438 1.00 95.50 82 VAL A CA 1
ATOM 642 C C . VAL A 1 82 ? -3.107 -6.674 -14.017 1.00 95.50 82 VAL A C 1
ATOM 644 O O . VAL A 1 82 ? -3.137 -6.529 -15.235 1.00 95.50 82 VAL A O 1
ATOM 647 N N . ALA A 1 83 ? -3.216 -5.643 -13.174 1.00 94.12 83 ALA A N 1
ATOM 648 C CA . ALA A 1 83 ? -3.378 -4.265 -13.631 1.00 94.12 83 ALA A CA 1
ATOM 649 C C . ALA A 1 83 ? -2.117 -3.681 -14.287 1.00 94.12 83 ALA A C 1
ATOM 651 O O . ALA A 1 83 ? -2.250 -2.763 -15.091 1.00 94.12 83 ALA A O 1
ATOM 652 N N . ILE A 1 84 ? -0.919 -4.160 -13.921 1.00 93.38 84 ILE A N 1
ATOM 653 C CA . ILE A 1 84 ? 0.349 -3.667 -14.475 1.00 93.38 84 ILE A CA 1
ATOM 654 C C . ILE A 1 84 ? 1.345 -4.824 -14.622 1.00 93.38 84 ILE A C 1
ATOM 656 O O . ILE A 1 84 ? 2.007 -5.237 -13.661 1.00 93.38 84 ILE A O 1
ATOM 660 N N . LEU A 1 85 ? 1.485 -5.330 -15.843 1.00 95.25 85 LEU A N 1
ATOM 661 C CA . LEU A 1 85 ? 2.339 -6.466 -16.176 1.00 95.25 85 LEU A CA 1
ATOM 662 C C . LEU A 1 85 ? 3.822 -6.078 -16.178 1.00 95.25 85 LEU A C 1
ATOM 664 O O . LEU A 1 85 ? 4.189 -4.918 -16.347 1.00 95.25 85 LEU A O 1
ATOM 668 N N . TRP A 1 86 ? 4.714 -7.066 -16.033 1.00 95.69 86 TRP A N 1
ATOM 669 C CA . TRP A 1 86 ? 6.161 -6.809 -15.964 1.00 95.69 86 TRP A CA 1
ATOM 670 C C . TRP A 1 86 ? 6.684 -6.041 -17.181 1.00 95.69 86 TRP A C 1
ATOM 672 O O . TRP A 1 86 ? 7.419 -5.078 -17.009 1.00 95.69 86 TRP A O 1
ATOM 682 N N . HIS A 1 87 ? 6.269 -6.410 -18.393 1.00 94.19 87 HIS A N 1
ATOM 683 C CA . HIS A 1 87 ? 6.708 -5.717 -19.606 1.00 94.19 87 HIS A CA 1
ATOM 684 C C . HIS A 1 87 ? 6.202 -4.270 -19.688 1.00 94.19 87 HIS A C 1
ATOM 686 O O . HIS A 1 87 ? 6.914 -3.427 -20.220 1.00 94.19 87 HIS A O 1
ATOM 692 N N . GLU A 1 88 ? 5.019 -3.971 -19.140 1.00 95.44 88 GLU A N 1
ATOM 693 C CA . GLU A 1 88 ? 4.486 -2.605 -19.070 1.00 95.44 88 GLU A CA 1
ATOM 694 C C . GLU A 1 88 ? 5.315 -1.765 -18.090 1.00 95.44 88 GLU A C 1
ATOM 696 O O . GLU A 1 88 ? 5.766 -0.680 -18.449 1.00 95.44 88 GLU A O 1
ATOM 701 N N . GLN A 1 89 ? 5.619 -2.314 -16.905 1.00 95.25 89 GLN A N 1
ATOM 702 C CA . GLN A 1 89 ? 6.487 -1.659 -15.914 1.00 95.25 89 GLN A CA 1
ATOM 703 C C . GLN A 1 89 ? 7.888 -1.392 -16.475 1.00 95.25 89 GLN A C 1
ATOM 705 O O . GLN A 1 89 ? 8.428 -0.300 -16.301 1.00 95.25 89 GLN A O 1
ATOM 710 N N . TRP A 1 90 ? 8.471 -2.381 -17.162 1.00 96.12 90 TRP A N 1
ATOM 711 C CA . TRP A 1 90 ? 9.773 -2.246 -17.814 1.00 96.12 90 TRP A CA 1
ATOM 712 C C . TRP A 1 90 ? 9.744 -1.210 -18.933 1.00 96.12 90 TRP A C 1
ATOM 714 O O . TRP A 1 90 ? 10.656 -0.395 -19.004 1.00 96.12 90 TRP A O 1
ATOM 724 N N . HIS A 1 91 ? 8.713 -1.202 -19.778 1.00 96.25 91 HIS A N 1
ATOM 725 C CA . HIS A 1 91 ? 8.592 -0.229 -20.861 1.00 96.25 91 HIS A CA 1
ATOM 726 C C . HIS A 1 91 ? 8.550 1.211 -20.330 1.00 96.25 91 HIS A C 1
ATOM 728 O O . HIS A 1 91 ? 9.358 2.035 -20.751 1.00 96.25 91 HIS A O 1
ATOM 734 N N . GLU A 1 92 ? 7.656 1.503 -19.379 1.00 95.75 92 GLU A N 1
ATOM 735 C CA . GLU A 1 92 ? 7.528 2.833 -18.763 1.00 95.75 92 GLU A CA 1
ATOM 736 C C . GLU A 1 92 ? 8.830 3.259 -18.067 1.00 95.75 92 GLU A C 1
ATOM 738 O O . GLU A 1 92 ? 9.369 4.338 -18.312 1.00 95.75 92 GLU A O 1
ATOM 743 N N . THR A 1 93 ? 9.405 2.370 -17.258 1.00 96.12 93 THR A N 1
ATOM 744 C CA . THR A 1 93 ? 10.611 2.682 -16.485 1.00 96.12 93 THR A CA 1
ATOM 745 C C . THR A 1 93 ? 11.847 2.870 -17.366 1.00 96.12 93 THR A C 1
ATOM 747 O O . THR A 1 93 ? 12.698 3.706 -17.063 1.00 96.12 93 THR A O 1
ATOM 750 N N . LEU A 1 94 ? 11.974 2.118 -18.463 1.00 97.12 94 LEU A N 1
ATOM 751 C CA . LEU A 1 94 ? 13.074 2.297 -19.414 1.00 97.12 94 LEU A CA 1
ATOM 752 C C . LEU A 1 94 ? 12.972 3.634 -20.153 1.00 97.12 94 LEU A C 1
ATOM 754 O O . LEU A 1 94 ? 14.004 4.245 -20.436 1.00 97.12 94 LEU A O 1
ATOM 758 N N . GLU A 1 95 ? 11.760 4.111 -20.436 1.00 96.69 95 GLU A N 1
ATOM 759 C CA . GLU A 1 95 ? 11.548 5.440 -21.011 1.00 96.69 95 GLU A CA 1
ATOM 760 C C . GLU A 1 95 ? 12.011 6.543 -20.045 1.00 96.69 95 GLU A C 1
ATOM 762 O O . GLU A 1 95 ? 12.786 7.426 -20.431 1.00 96.69 95 GLU A O 1
ATOM 767 N N . ASP A 1 96 ? 11.630 6.446 -18.770 1.00 95.12 96 ASP A N 1
ATOM 768 C CA . ASP A 1 96 ? 12.058 7.385 -17.728 1.00 95.12 96 ASP A CA 1
ATOM 769 C C . ASP A 1 96 ? 13.572 7.328 -17.477 1.00 95.12 96 ASP A C 1
ATOM 771 O O . ASP A 1 96 ? 14.243 8.363 -17.402 1.00 95.12 96 ASP A O 1
ATOM 775 N N . ALA A 1 97 ? 14.144 6.125 -17.417 1.00 96.62 97 ALA A N 1
ATOM 776 C CA . ALA A 1 97 ? 15.580 5.916 -17.275 1.00 96.62 97 ALA A CA 1
ATOM 777 C C . ALA A 1 97 ? 16.357 6.518 -18.460 1.00 96.62 97 ALA A C 1
ATOM 779 O O . ALA A 1 97 ? 17.375 7.188 -18.263 1.00 96.62 97 ALA A O 1
ATOM 780 N N . SER A 1 98 ? 15.851 6.343 -19.684 1.00 96.06 98 SER A N 1
ATOM 781 C CA . SER A 1 98 ? 16.414 6.940 -20.897 1.00 96.06 98 SER A CA 1
ATOM 782 C C . SER A 1 98 ? 16.399 8.470 -20.827 1.00 96.06 98 SER A C 1
ATOM 784 O O . SER A 1 98 ? 17.419 9.109 -21.097 1.00 96.06 98 SER A O 1
ATOM 786 N N . ARG A 1 99 ? 15.291 9.075 -20.376 1.00 96.00 99 ARG A N 1
ATOM 787 C CA . ARG A 1 99 ? 15.190 10.530 -20.179 1.00 96.00 99 ARG A CA 1
ATOM 788 C C . ARG A 1 99 ? 16.211 11.042 -19.162 1.00 96.00 99 ARG A C 1
ATOM 790 O O . ARG A 1 99 ? 16.884 12.036 -19.431 1.00 96.00 99 ARG A O 1
ATOM 797 N N . MET A 1 100 ? 16.379 10.347 -18.037 1.00 95.50 100 MET A N 1
ATOM 798 C CA . MET A 1 100 ? 17.375 10.711 -17.023 1.00 95.50 100 MET A CA 1
ATOM 799 C C . MET A 1 100 ? 18.806 10.607 -17.555 1.00 95.50 100 MET A C 1
ATOM 801 O O . MET A 1 100 ? 19.624 11.488 -17.299 1.00 95.50 100 MET A O 1
ATOM 805 N N . TYR A 1 101 ? 19.119 9.557 -18.313 1.00 96.00 101 TYR A N 1
ATOM 806 C CA . TYR A 1 101 ? 20.469 9.331 -18.823 1.00 96.00 101 TYR A CA 1
ATOM 807 C C . TYR A 1 101 ? 20.833 10.268 -19.984 1.00 96.00 101 TYR A C 1
ATOM 809 O O . TYR A 1 101 ? 21.857 10.952 -19.935 1.00 96.00 101 TYR A O 1
ATOM 817 N N . PHE A 1 102 ? 19.997 10.318 -21.024 1.00 95.44 102 PHE A N 1
ATOM 818 C CA . PHE A 1 102 ? 20.281 11.079 -22.242 1.00 95.44 102 PHE A CA 1
ATOM 819 C C . PHE A 1 102 ? 19.871 12.550 -22.150 1.00 95.44 102 PHE A C 1
ATOM 821 O O . PHE A 1 102 ? 20.530 13.389 -22.757 1.00 95.44 102 PHE A O 1
ATOM 828 N N . GLY A 1 103 ? 18.799 12.867 -21.419 1.00 95.25 103 GLY A N 1
ATOM 829 C CA . GLY A 1 103 ? 18.289 14.234 -21.286 1.00 95.25 103 GLY A CA 1
ATOM 830 C C . GLY A 1 103 ? 18.933 15.006 -20.137 1.00 95.25 103 GLY A C 1
ATOM 831 O O . GLY A 1 103 ? 19.392 16.128 -20.325 1.00 95.25 103 GLY A O 1
ATOM 832 N N . GLU A 1 104 ? 18.981 14.405 -18.948 1.00 95.38 104 GLU A N 1
ATOM 833 C CA . GLU A 1 104 ? 19.452 15.078 -17.726 1.00 95.38 104 GLU A CA 1
ATOM 834 C C . GLU A 1 104 ? 20.911 14.754 -17.365 1.00 95.38 104 GLU A C 1
ATOM 836 O O . GLU A 1 104 ? 21.456 15.340 -16.430 1.00 95.38 104 GLU A O 1
ATOM 841 N N . HIS A 1 105 ? 21.545 13.806 -18.068 1.00 95.56 105 HIS A N 1
ATOM 842 C CA . HIS A 1 105 ? 22.859 13.244 -17.716 1.00 95.56 105 HIS A CA 1
ATOM 843 C C . HIS A 1 105 ? 22.942 12.735 -16.263 1.00 95.56 105 HIS A C 1
ATOM 845 O O . HIS A 1 105 ? 24.012 12.666 -15.654 1.00 95.56 105 HIS A O 1
ATOM 851 N N . ASN A 1 106 ? 21.800 12.339 -15.701 1.00 95.94 106 ASN A N 1
ATOM 852 C CA . ASN A 1 106 ? 21.650 11.904 -14.324 1.00 95.94 106 ASN A CA 1
ATOM 853 C C . ASN A 1 106 ? 21.716 10.376 -14.223 1.00 95.94 106 ASN A C 1
ATOM 855 O O . ASN A 1 106 ? 20.711 9.678 -14.074 1.00 95.94 106 ASN A O 1
ATOM 859 N N . VAL A 1 107 ? 22.940 9.852 -14.266 1.00 95.88 107 VAL A N 1
ATOM 860 C CA . VAL A 1 107 ? 23.204 8.407 -14.182 1.00 95.88 107 VAL A CA 1
ATOM 861 C C . VAL A 1 107 ? 22.715 7.816 -12.856 1.00 95.88 107 VAL A C 1
ATOM 863 O O . VAL A 1 107 ? 22.167 6.717 -12.821 1.00 95.88 107 VAL A O 1
ATOM 866 N N . GLN A 1 108 ? 22.871 8.547 -11.749 1.00 96.44 108 GLN A N 1
ATOM 867 C CA . GLN A 1 108 ? 22.433 8.064 -10.440 1.00 96.44 108 GLN A CA 1
ATOM 868 C C . GLN A 1 108 ? 20.902 7.981 -10.347 1.00 96.44 108 GLN A C 1
ATOM 870 O O . GLN A 1 108 ? 20.379 7.051 -9.737 1.00 96.44 108 GLN A O 1
ATOM 875 N N . GLY A 1 109 ? 20.189 8.938 -10.946 1.00 94.81 109 GLY A N 1
ATOM 876 C CA . GLY A 1 109 ? 18.733 8.913 -11.072 1.00 94.81 109 GLY A CA 1
ATOM 877 C C . GLY A 1 109 ? 18.268 7.701 -11.868 1.00 94.81 109 GLY A C 1
ATOM 878 O O . GLY A 1 109 ? 17.451 6.937 -11.368 1.00 94.81 109 GLY A O 1
ATOM 879 N N . MET A 1 110 ? 18.874 7.466 -13.033 1.00 96.25 110 MET A N 1
ATOM 880 C CA . MET A 1 110 ? 18.574 6.312 -13.884 1.00 96.25 110 MET A CA 1
ATOM 881 C C . MET A 1 110 ? 18.647 4.987 -13.103 1.00 96.25 110 MET A C 1
ATOM 883 O O . MET A 1 110 ? 17.698 4.205 -13.127 1.00 96.25 110 MET A O 1
ATOM 887 N N . PHE A 1 111 ? 19.728 4.753 -12.347 1.00 95.69 111 PHE A N 1
ATOM 888 C CA . PHE A 1 111 ? 19.847 3.546 -11.518 1.00 95.69 111 PHE A CA 1
ATOM 889 C C . PHE A 1 111 ? 18.767 3.459 -10.440 1.00 95.69 111 PHE A C 1
ATOM 891 O O . PHE A 1 111 ? 18.216 2.386 -10.231 1.00 95.69 111 PHE A O 1
ATOM 898 N N . LYS A 1 112 ? 18.423 4.570 -9.779 1.00 95.50 112 LYS A N 1
ATOM 899 C CA . LYS A 1 112 ? 17.375 4.571 -8.746 1.00 95.50 112 LYS A CA 1
ATOM 900 C C . LYS A 1 112 ? 16.007 4.143 -9.279 1.00 95.50 112 LYS A C 1
ATOM 902 O O . LYS A 1 112 ? 15.236 3.579 -8.510 1.00 95.50 112 LYS A O 1
ATOM 907 N N . VAL A 1 113 ? 15.702 4.420 -10.548 1.00 95.31 113 VAL A N 1
ATOM 908 C CA . VAL A 1 113 ? 14.432 4.003 -11.163 1.00 95.31 113 VAL A CA 1
ATOM 909 C C . VAL A 1 113 ? 14.495 2.543 -11.631 1.00 95.31 113 VAL A C 1
ATOM 911 O O . VAL A 1 113 ? 13.522 1.814 -11.467 1.00 95.31 113 VAL A O 1
ATOM 914 N N . LEU A 1 114 ? 15.639 2.081 -12.149 1.00 96.00 114 LEU A N 1
ATOM 915 C CA . LEU A 1 114 ? 15.799 0.704 -12.643 1.00 96.00 114 LEU A CA 1
ATOM 916 C C . LEU A 1 114 ? 15.965 -0.343 -11.531 1.00 96.00 114 LEU A C 1
ATOM 918 O O . LEU A 1 114 ? 15.486 -1.468 -11.669 1.00 96.00 114 LEU A O 1
ATOM 922 N N . ASP A 1 115 ? 16.635 0.002 -10.430 1.00 95.69 115 ASP A N 1
ATOM 923 C CA . ASP A 1 115 ? 16.997 -0.945 -9.366 1.00 95.69 115 ASP A CA 1
ATOM 924 C C . ASP A 1 115 ? 15.786 -1.693 -8.760 1.00 95.69 115 ASP A C 1
ATOM 926 O O . ASP A 1 115 ? 15.845 -2.919 -8.646 1.00 95.69 115 ASP A O 1
ATOM 930 N N . PRO A 1 116 ? 14.634 -1.046 -8.473 1.00 95.12 116 PRO A N 1
ATOM 931 C CA . PRO A 1 116 ? 13.441 -1.752 -7.999 1.00 95.12 116 PRO A CA 1
ATOM 932 C C . PRO A 1 116 ? 12.909 -2.817 -8.971 1.00 95.12 116 PRO A C 1
ATOM 934 O O . PRO A 1 116 ? 12.377 -3.836 -8.526 1.00 95.12 116 PRO A O 1
ATOM 937 N N . LEU A 1 117 ? 13.046 -2.611 -10.287 1.00 94.44 117 LEU A N 1
ATOM 938 C CA . LEU A 1 117 ? 12.631 -3.601 -11.286 1.00 94.44 117 LEU A CA 1
ATOM 939 C C . LEU A 1 117 ? 13.604 -4.772 -11.369 1.00 94.44 117 LEU A C 1
ATOM 941 O O . LEU A 1 117 ? 13.162 -5.914 -11.486 1.00 94.44 117 LEU A O 1
ATOM 945 N N . HIS A 1 118 ? 14.906 -4.513 -11.250 1.00 94.56 118 HIS A N 1
ATOM 946 C CA . HIS A 1 118 ? 15.900 -5.580 -11.144 1.00 94.56 118 HIS A CA 1
ATOM 947 C C . HIS A 1 118 ? 15.652 -6.448 -9.908 1.00 94.56 118 HIS A C 1
ATOM 949 O O . HIS A 1 118 ? 15.535 -7.663 -10.035 1.00 94.56 118 HIS A O 1
ATOM 955 N N . GLN A 1 119 ? 15.413 -5.834 -8.747 1.00 94.44 119 GLN A N 1
ATOM 956 C CA . GLN A 1 119 ? 15.048 -6.565 -7.528 1.00 94.44 119 GLN A CA 1
ATOM 957 C C . GLN A 1 119 ? 13.770 -7.402 -7.698 1.00 94.44 119 GLN A C 1
ATOM 959 O O . GLN A 1 119 ? 13.607 -8.432 -7.043 1.00 94.44 119 GLN A O 1
ATOM 964 N N . LYS A 1 120 ? 12.836 -6.970 -8.557 1.00 92.12 120 LYS A N 1
ATOM 965 C CA . LYS A 1 120 ? 11.631 -7.742 -8.881 1.00 92.12 120 LYS A CA 1
ATOM 966 C C . LYS A 1 120 ? 11.955 -8.979 -9.723 1.00 92.12 120 LYS A C 1
ATOM 968 O O . LYS A 1 120 ? 11.381 -10.028 -9.454 1.00 92.12 120 LYS A O 1
ATOM 973 N N . LEU A 1 121 ? 12.873 -8.874 -10.686 1.00 92.69 121 LEU A N 1
ATOM 974 C CA . LEU A 1 121 ? 13.353 -10.024 -11.462 1.00 92.69 121 LEU A CA 1
ATOM 975 C C . LEU A 1 121 ? 14.117 -11.023 -10.586 1.00 92.69 121 LEU A C 1
ATOM 977 O O . LEU A 1 121 ? 13.892 -12.225 -10.707 1.00 92.69 121 LEU A O 1
ATOM 981 N N . ASP A 1 122 ? 14.947 -10.536 -9.661 1.00 93.75 122 ASP A N 1
ATOM 982 C CA . ASP A 1 122 ? 15.747 -11.382 -8.765 1.00 93.75 122 ASP A CA 1
ATOM 983 C C . ASP A 1 122 ? 14.889 -12.239 -7.820 1.00 93.75 122 ASP A C 1
ATOM 985 O O . ASP A 1 122 ? 15.303 -13.326 -7.416 1.00 93.75 122 ASP A O 1
ATOM 989 N N . LYS A 1 123 ? 13.670 -11.789 -7.484 1.00 93.06 123 LYS A N 1
ATOM 990 C CA . LYS A 1 123 ? 12.692 -12.598 -6.729 1.00 93.06 123 LYS A CA 1
ATOM 991 C C . LYS A 1 123 ? 12.189 -13.814 -7.511 1.00 93.06 123 LYS A C 1
ATOM 993 O O . LYS A 1 123 ? 11.701 -14.760 -6.897 1.00 93.06 123 LYS A O 1
ATOM 998 N N . GLY A 1 124 ? 12.338 -13.804 -8.832 1.00 93.62 124 GLY A N 1
ATOM 999 C CA . GLY A 1 124 ? 11.878 -14.851 -9.728 1.00 93.62 124 GLY A CA 1
ATOM 1000 C C . GLY A 1 124 ? 10.412 -14.693 -10.149 1.00 93.62 124 GLY A C 1
ATOM 1001 O O . GLY A 1 124 ? 9.647 -13.947 -9.533 1.00 93.62 124 GLY A O 1
ATOM 1002 N N . PRO A 1 125 ? 10.013 -15.366 -11.240 1.00 95.06 125 PRO A N 1
ATOM 1003 C CA . PRO A 1 125 ? 8.649 -15.310 -11.746 1.00 95.06 125 PRO A CA 1
ATOM 1004 C C . PRO A 1 125 ? 7.700 -16.200 -10.930 1.00 95.06 125 PRO A C 1
ATOM 1006 O O . PRO A 1 125 ? 8.040 -17.327 -10.574 1.00 95.06 125 PRO A O 1
ATOM 1009 N N . GLU A 1 126 ? 6.477 -15.727 -10.702 1.00 94.69 126 GLU A N 1
ATOM 1010 C CA . GLU A 1 126 ? 5.430 -16.441 -9.956 1.00 94.69 126 GLU A CA 1
ATOM 1011 C C . GLU A 1 126 ? 4.292 -16.924 -10.872 1.00 94.69 126 GLU A C 1
ATOM 1013 O O . GLU A 1 126 ? 3.560 -17.854 -10.532 1.00 94.69 126 GLU A O 1
ATOM 1018 N N . THR A 1 127 ? 4.146 -16.328 -12.060 1.00 95.19 127 THR A N 1
ATOM 1019 C CA . THR A 1 127 ? 3.091 -16.668 -13.031 1.00 95.19 127 THR A CA 1
ATOM 1020 C C . THR A 1 127 ? 3.652 -17.073 -14.395 1.00 95.19 127 THR A C 1
ATOM 1022 O O . THR A 1 127 ? 4.758 -16.694 -14.770 1.00 95.19 127 THR A O 1
ATOM 1025 N N . LEU A 1 128 ? 2.857 -17.782 -15.208 1.00 94.88 128 LEU A N 1
ATOM 1026 C CA . LE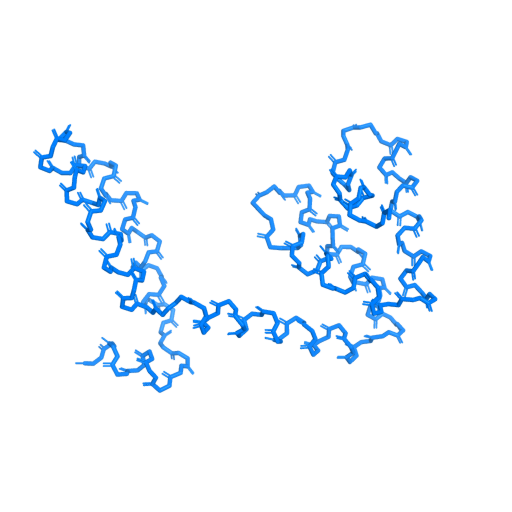U A 1 128 ? 3.255 -18.183 -16.570 1.00 94.88 128 LEU A CA 1
ATOM 1027 C C . LEU A 1 128 ? 3.669 -16.995 -17.454 1.00 94.88 128 LEU A C 1
ATOM 1029 O O . LEU A 1 128 ? 4.571 -17.121 -18.281 1.00 94.88 128 LEU A O 1
ATOM 1033 N N . LYS A 1 129 ? 3.024 -15.834 -17.282 1.00 93.38 129 LYS A N 1
ATOM 1034 C CA . LYS A 1 129 ? 3.349 -14.633 -18.058 1.00 93.38 129 LYS A CA 1
ATOM 1035 C C . LYS A 1 129 ? 4.689 -14.030 -17.636 1.00 93.38 129 LYS A C 1
ATOM 1037 O O . LYS A 1 129 ? 5.422 -13.552 -18.494 1.00 93.38 129 LYS A O 1
ATOM 1042 N N . GLU A 1 130 ? 5.007 -14.079 -16.345 1.00 95.38 130 GLU A N 1
ATOM 1043 C CA . GLU A 1 130 ? 6.296 -13.641 -15.801 1.00 95.38 130 GLU A CA 1
ATOM 1044 C C . GLU A 1 130 ? 7.418 -14.612 -16.194 1.00 95.38 130 GLU A C 1
ATOM 1046 O O . GLU A 1 130 ? 8.485 -14.171 -16.609 1.00 95.38 130 GLU A O 1
ATOM 1051 N N . ILE A 1 131 ? 7.155 -15.927 -16.178 1.00 94.06 131 ILE A N 1
ATOM 1052 C CA . ILE A 1 131 ? 8.089 -16.956 -16.670 1.00 94.06 131 ILE A CA 1
ATOM 1053 C C . ILE A 1 131 ? 8.447 -16.674 -18.132 1.00 94.06 131 ILE A C 1
ATOM 1055 O O . ILE A 1 131 ? 9.620 -16.637 -18.484 1.00 94.06 131 ILE A O 1
ATOM 1059 N N . SER A 1 132 ? 7.441 -16.412 -18.972 1.00 93.62 132 SER A N 1
ATOM 1060 C CA . SER A 1 132 ? 7.640 -16.081 -20.388 1.00 93.62 132 SER A CA 1
ATOM 1061 C C . SER A 1 132 ? 8.368 -14.755 -20.630 1.00 93.62 132 SER A C 1
ATOM 1063 O O . SER A 1 132 ? 8.786 -14.522 -21.757 1.00 93.62 132 SER A O 1
ATOM 1065 N N . PHE A 1 133 ? 8.442 -13.857 -19.647 1.00 92.44 133 PHE A N 1
ATOM 1066 C CA . PHE A 1 133 ? 9.209 -12.614 -19.760 1.00 92.44 133 PHE A CA 1
ATOM 1067 C C . PHE A 1 133 ? 10.674 -12.815 -19.354 1.00 92.44 133 PHE A C 1
ATOM 1069 O O . PHE A 1 133 ? 11.555 -12.140 -19.873 1.00 92.44 133 PHE A O 1
ATOM 1076 N N . ASN A 1 134 ? 10.925 -13.716 -18.402 1.00 87.88 134 ASN A N 1
ATOM 1077 C CA . ASN A 1 134 ? 12.251 -13.959 -17.841 1.00 87.88 134 ASN A CA 1
ATOM 1078 C C . ASN A 1 134 ? 13.135 -14.879 -18.709 1.00 87.88 134 ASN A C 1
ATOM 1080 O O . ASN A 1 134 ? 14.352 -14.896 -18.531 1.00 87.88 134 ASN A O 1
ATOM 1084 N N . HIS A 1 135 ? 12.523 -15.663 -19.600 1.00 75.94 135 HIS A N 1
ATOM 1085 C CA . HIS A 1 135 ? 13.185 -16.542 -20.570 1.00 75.94 135 HIS A CA 1
ATOM 1086 C C . HIS A 1 135 ? 13.138 -15.948 -21.975 1.00 75.94 135 HIS A C 1
ATOM 1088 O O . HIS A 1 135 ? 14.153 -16.098 -22.691 1.00 75.94 135 HIS A O 1
#

Secondary structure (DSSP, 8-state):
-HHHHHTTTT-SSHHHHHHHHHHHHHHHHH-HHHHHHHHHHHHT-SSHHHHHHHHHHHHHHHHHHHHHHHHHHHHHHHHHHHHS-HHHHHHHHHHHHHIIIIIS--HHHHHHHHHHHHHHHHT---SHHHHHHH-

InterPro domains:
  IPR009076 FKBP12-rapamycin binding domain [PF08771] (78-134)
  IPR014009 PIK-related kinase, FAT domain [PS51189] (1-45)
  IPR036738 FKBP12-rapamycin binding domain superfamily [G3DSA:1.20.120.150] (80-135)
  IPR036738 FKBP12-rapamycin binding domain superfamily [SSF47212] (82-134)
  IPR050517 DNA Damage Response and Repair Kinase [PTHR11139] (1-125)
  IPR057564 Serine/threonine-protein kinase ATR-like, HEAT repeats [PF23593] (1-72)

pLDDT: mean 95.24, std 2.32, range [75.94, 97.62]

Sequence (135 aa):
VIPQLIARIDSPRRLVSKLIHELLTDVGRHHPQALIYPLTVAAKSQSTVRRDAADMILSNMREHSSDLVQQAVMVSEELIRVAILWHEQWHETLEDASRMYFGEHNVQGMFKVLDPLHQKLDKGPETLKEISFNH